Protein AF-A0A6P1VYM3-F1 (afdb_monomer)

Mean predicted aligned error: 7.42 Å

Radius of gyration: 13.67 Å; Cα contacts (8 Å, |Δi|>4): 130; chains: 1; bounding box: 41×23×31 Å

pLDDT: mean 82.64, std 16.97, range [38.91, 96.44]

Structure (mmCIF, N/CA/C/O backbone):
data_AF-A0A6P1VYM3-F1
#
_entry.id   AF-A0A6P1VYM3-F1
#
loop_
_atom_site.group_PDB
_atom_site.id
_atom_site.type_symbol
_atom_site.label_atom_id
_atom_site.label_alt_id
_atom_site.label_comp_id
_atom_site.label_asym_id
_atom_site.label_entity_id
_atom_site.label_seq_id
_atom_site.pdbx_PDB_ins_code
_atom_site.Cartn_x
_atom_site.Cartn_y
_atom_site.Cartn_z
_atom_site.occupancy
_atom_site.B_iso_or_equiv
_atom_site.auth_seq_id
_atom_site.auth_comp_id
_atom_site.auth_asym_id
_atom_site.auth_atom_id
_atom_site.pdbx_PDB_model_num
ATOM 1 N N . MET A 1 1 ? 28.984 10.455 -0.525 1.00 38.91 1 MET A N 1
ATOM 2 C CA . MET A 1 1 ? 27.774 9.958 0.158 1.00 38.91 1 MET A CA 1
ATOM 3 C C . MET A 1 1 ? 26.605 10.587 -0.563 1.00 38.91 1 MET A C 1
ATOM 5 O O . MET A 1 1 ? 26.478 11.803 -0.516 1.00 38.91 1 MET A O 1
ATOM 9 N N . GLU A 1 2 ? 25.871 9.809 -1.355 1.00 41.56 2 GLU A N 1
ATOM 10 C CA . GLU A 1 2 ? 24.656 10.299 -2.009 1.00 41.56 2 GLU A CA 1
ATOM 11 C C . GLU A 1 2 ? 23.648 10.665 -0.919 1.00 41.56 2 GLU A C 1
ATOM 13 O O . GLU A 1 2 ? 23.324 9.836 -0.068 1.00 41.56 2 GLU A O 1
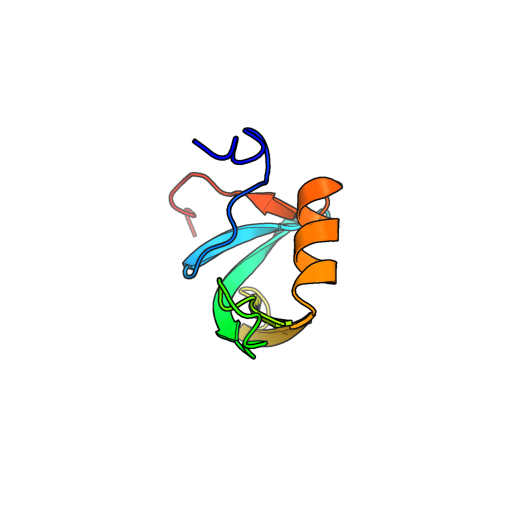ATOM 18 N N . ASN A 1 3 ? 23.202 11.921 -0.915 1.00 41.97 3 ASN A N 1
ATOM 19 C CA . ASN A 1 3 ? 22.055 12.339 -0.125 1.00 41.97 3 ASN A CA 1
ATOM 20 C C . ASN A 1 3 ? 20.851 11.544 -0.640 1.00 41.97 3 ASN A C 1
ATOM 22 O O . ASN A 1 3 ? 20.296 11.881 -1.685 1.00 41.97 3 ASN A O 1
ATOM 26 N N . GLN A 1 4 ? 20.451 10.485 0.068 1.00 49.22 4 GLN A N 1
ATOM 27 C CA . GLN A 1 4 ? 19.063 10.040 -0.014 1.00 49.22 4 GLN A CA 1
ATOM 28 C C . GLN A 1 4 ? 18.203 11.275 0.295 1.00 49.22 4 GLN A C 1
ATOM 30 O O . GLN A 1 4 ? 18.471 11.929 1.308 1.00 49.22 4 GLN A O 1
ATOM 35 N N . PRO A 1 5 ? 17.244 11.669 -0.563 1.00 51.19 5 PRO A N 1
ATOM 36 C CA . PRO A 1 5 ? 16.353 12.766 -0.222 1.00 51.19 5 PRO A CA 1
ATOM 37 C C . PRO A 1 5 ? 15.637 12.375 1.071 1.00 51.19 5 PRO A C 1
ATOM 39 O O . PRO A 1 5 ? 14.938 11.366 1.113 1.00 51.19 5 PRO A O 1
ATOM 42 N N . ALA A 1 6 ? 15.880 13.143 2.132 1.00 53.47 6 ALA A N 1
ATOM 43 C CA . ALA A 1 6 ? 15.575 12.788 3.517 1.00 53.47 6 ALA A CA 1
ATOM 44 C C . ALA A 1 6 ? 14.074 12.623 3.838 1.00 53.47 6 ALA A C 1
ATOM 46 O O . ALA A 1 6 ? 13.743 12.320 4.976 1.00 53.47 6 ALA A O 1
ATOM 47 N N . ASP A 1 7 ? 13.181 12.758 2.855 1.00 63.03 7 ASP A N 1
ATOM 48 C CA . ASP A 1 7 ? 11.732 12.824 3.060 1.00 63.03 7 ASP A CA 1
ATOM 49 C C . ASP A 1 7 ? 10.918 11.938 2.102 1.00 63.03 7 ASP A C 1
ATOM 51 O O . ASP A 1 7 ? 9.700 12.096 2.009 1.00 63.03 7 ASP A O 1
ATOM 55 N N . GLU A 1 8 ? 11.532 11.010 1.353 1.00 64.00 8 GLU A N 1
ATOM 56 C CA . GLU A 1 8 ? 10.715 10.109 0.530 1.00 64.00 8 GLU A CA 1
ATOM 57 C C . GLU A 1 8 ? 9.996 9.077 1.425 1.00 64.00 8 GLU A C 1
ATOM 59 O O . GLU A 1 8 ? 10.656 8.318 2.142 1.00 64.00 8 GLU A O 1
ATOM 64 N N . PRO A 1 9 ? 8.648 9.027 1.421 1.00 72.00 9 PRO A N 1
ATOM 65 C CA . PRO A 1 9 ? 7.919 8.102 2.274 1.00 72.00 9 PRO A CA 1
ATOM 66 C C . PRO A 1 9 ? 8.272 6.654 1.921 1.00 72.00 9 PRO A C 1
ATOM 68 O O . PRO A 1 9 ? 8.206 6.241 0.766 1.00 72.00 9 PRO A O 1
ATOM 71 N N . LEU A 1 10 ? 8.646 5.866 2.929 1.00 81.62 10 LEU A N 1
ATOM 72 C CA . LEU A 1 10 ? 9.038 4.473 2.729 1.00 81.62 10 LEU A CA 1
ATOM 73 C C . LEU A 1 10 ? 7.802 3.580 2.572 1.00 81.62 10 LEU A C 1
ATOM 75 O O . LEU A 1 10 ? 7.036 3.398 3.523 1.00 81.62 10 LEU A O 1
ATOM 79 N N . LEU A 1 11 ? 7.655 2.980 1.389 1.00 88.75 11 LEU A N 1
ATOM 80 C CA . LEU A 1 11 ? 6.692 1.918 1.109 1.00 88.75 11 LEU A CA 1
ATOM 81 C C . LEU A 1 11 ? 7.375 0.552 1.245 1.00 88.75 11 LEU A C 1
ATOM 83 O O . LEU A 1 11 ? 8.367 0.274 0.576 1.00 88.75 11 LEU A O 1
ATOM 87 N N . TYR A 1 12 ? 6.846 -0.314 2.105 1.00 89.25 12 TYR A N 1
ATOM 88 C CA . TYR A 1 12 ? 7.401 -1.648 2.343 1.00 89.25 12 TYR A CA 1
ATOM 89 C C . TYR A 1 12 ? 6.293 -2.672 2.586 1.00 89.25 12 TYR A C 1
ATOM 91 O O . TYR A 1 12 ? 5.157 -2.332 2.924 1.00 89.25 12 TYR A O 1
ATOM 99 N N . ARG A 1 13 ? 6.626 -3.949 2.403 1.00 91.88 13 ARG A N 1
ATOM 100 C CA . ARG A 1 13 ? 5.693 -5.058 2.602 1.00 91.88 13 ARG A CA 1
ATOM 101 C C . ARG A 1 13 ? 5.149 -5.066 4.033 1.00 91.88 13 ARG A C 1
ATOM 103 O O . ARG A 1 13 ? 5.900 -4.856 4.979 1.00 91.88 13 ARG A O 1
ATOM 110 N N . TRP A 1 14 ? 3.856 -5.326 4.173 1.00 91.50 14 TRP A N 1
ATOM 111 C CA . TRP A 1 14 ? 3.087 -5.308 5.420 1.00 91.50 14 TRP A CA 1
ATOM 112 C C . TRP A 1 14 ? 2.930 -3.928 6.067 1.00 91.50 14 TRP A C 1
ATOM 114 O O . TRP A 1 14 ? 2.416 -3.823 7.182 1.00 91.50 14 TRP A O 1
ATOM 124 N N . SER A 1 15 ? 3.318 -2.856 5.369 1.00 93.44 15 SER A N 1
ATOM 125 C CA . SER A 1 15 ? 2.879 -1.515 5.748 1.00 93.44 15 SER A CA 1
ATOM 126 C C . SER A 1 15 ? 1.373 -1.365 5.517 1.00 93.44 15 SER A C 1
ATOM 128 O O . SER A 1 15 ? 0.802 -1.941 4.587 1.00 93.44 15 SER A O 1
ATOM 130 N N . LYS A 1 16 ? 0.739 -0.605 6.410 1.00 94.62 16 LYS A N 1
ATOM 131 C CA . LYS A 1 16 ? -0.707 -0.396 6.470 1.00 94.62 16 LYS A CA 1
ATOM 132 C C . LYS A 1 16 ? -1.026 1.050 6.150 1.00 94.62 16 LYS A C 1
ATOM 134 O O . LYS A 1 16 ? -0.362 1.952 6.671 1.00 94.62 16 LYS A O 1
ATOM 139 N N . TRP A 1 17 ? -2.059 1.253 5.352 1.00 95.62 17 TRP A N 1
ATOM 140 C CA . TRP A 1 17 ? -2.443 2.558 4.846 1.00 95.62 17 TRP A CA 1
ATOM 141 C C . TRP A 1 17 ? -3.955 2.716 4.907 1.00 95.62 17 TRP A C 1
ATOM 143 O O . TRP A 1 17 ? -4.685 1.806 4.538 1.00 95.62 17 TRP A O 1
ATOM 153 N N . MET A 1 18 ? -4.412 3.866 5.384 1.00 95.81 18 MET A N 1
ATOM 154 C CA . MET A 1 18 ? -5.821 4.238 5.396 1.00 95.81 18 MET A CA 1
ATOM 155 C C . MET A 1 18 ? -6.069 5.252 4.285 1.00 95.81 18 MET A C 1
ATOM 157 O O . MET A 1 18 ? -5.310 6.224 4.183 1.00 95.81 18 MET A O 1
ATOM 161 N N . ASP A 1 19 ? -7.100 5.042 3.472 1.00 95.56 19 ASP A N 1
ATOM 162 C CA . ASP A 1 19 ? -7.511 6.034 2.480 1.00 95.56 19 ASP A CA 1
ATOM 163 C C . ASP A 1 19 ? -8.493 7.081 3.040 1.00 95.56 19 ASP A C 1
ATOM 165 O O . ASP A 1 19 ? -8.900 7.041 4.205 1.00 95.56 19 ASP A O 1
ATOM 169 N N . GLY A 1 20 ? -8.868 8.057 2.208 1.00 92.81 20 GLY A N 1
ATOM 170 C CA . GLY A 1 20 ? -9.798 9.127 2.585 1.00 92.81 20 GLY A CA 1
ATOM 171 C C . GLY A 1 20 ? -11.225 8.666 2.913 1.00 92.81 20 GLY A C 1
ATOM 172 O O . GLY A 1 20 ? -11.966 9.432 3.524 1.00 92.81 20 GLY A O 1
ATOM 173 N N . ASN A 1 21 ? -11.601 7.439 2.54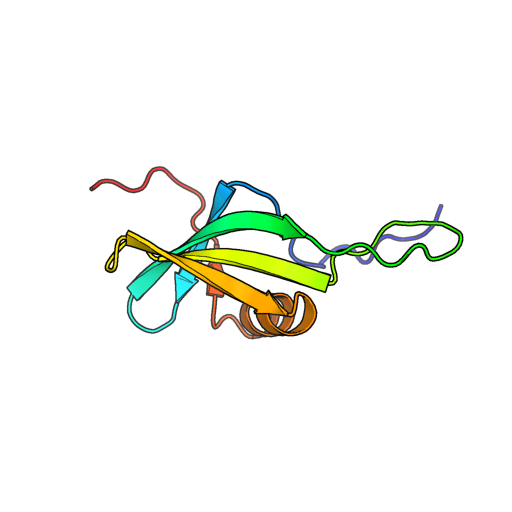7 1.00 93.50 21 ASN A N 1
ATOM 174 C CA . ASN A 1 21 ? -12.907 6.848 2.840 1.00 93.50 21 ASN A CA 1
ATOM 175 C C . ASN A 1 21 ? -12.883 5.972 4.104 1.00 93.50 21 ASN A C 1
ATOM 177 O O . ASN A 1 21 ? -13.910 5.401 4.462 1.00 93.50 21 ASN A O 1
ATOM 181 N N . GLY A 1 22 ? -11.738 5.867 4.786 1.00 91.75 22 GLY A N 1
ATOM 182 C CA . GLY A 1 22 ? -11.583 5.008 5.960 1.00 91.75 22 GLY A CA 1
ATOM 183 C C . GLY A 1 22 ? -11.359 3.536 5.617 1.00 91.75 22 GLY A C 1
ATOM 184 O O . GLY A 1 22 ? -11.491 2.689 6.498 1.00 91.75 22 GLY A O 1
ATOM 185 N N . LYS A 1 23 ? -11.005 3.231 4.366 1.00 93.50 23 LYS A N 1
ATOM 186 C CA . LYS A 1 23 ? -10.683 1.874 3.938 1.00 93.50 23 LYS A CA 1
ATOM 187 C C . LYS A 1 23 ? -9.220 1.550 4.209 1.00 93.50 23 LYS A C 1
ATOM 189 O O . LYS A 1 23 ? -8.318 2.346 3.921 1.00 93.50 23 LYS A O 1
ATOM 194 N N . LEU A 1 24 ? -8.998 0.351 4.742 1.00 94.88 24 LEU A N 1
ATOM 195 C CA . LEU A 1 24 ? -7.679 -0.153 5.091 1.00 94.88 24 LEU A CA 1
ATOM 196 C C . LEU A 1 24 ? -7.058 -0.950 3.939 1.00 94.88 24 LEU A C 1
ATOM 198 O O . LEU A 1 24 ? -7.602 -1.952 3.477 1.00 94.88 24 LEU A O 1
ATOM 202 N N . TRP A 1 25 ? -5.844 -0.549 3.582 1.00 96.31 25 TRP A N 1
ATOM 203 C CA . TRP A 1 25 ? -4.992 -1.196 2.599 1.00 96.31 25 TRP A CA 1
ATOM 204 C C . TRP A 1 25 ? -3.727 -1.752 3.254 1.00 96.31 25 TRP A C 1
ATOM 206 O O . TRP A 1 25 ? -3.070 -1.075 4.053 1.00 96.31 25 TRP A O 1
ATOM 216 N N . VAL A 1 26 ? -3.342 -2.974 2.887 1.00 95.69 26 VAL A N 1
ATOM 217 C CA . VAL A 1 26 ? -2.100 -3.612 3.349 1.00 95.69 26 VAL A CA 1
ATOM 218 C C . VAL A 1 26 ? -1.227 -3.962 2.157 1.00 95.69 26 VAL A C 1
ATOM 220 O O . VAL A 1 26 ? -1.663 -4.663 1.254 1.00 95.69 26 VAL A O 1
ATOM 223 N N . VAL A 1 27 ? 0.030 -3.525 2.161 1.00 95.44 27 VAL A N 1
ATOM 224 C CA . VAL A 1 27 ? 0.974 -3.893 1.097 1.00 95.44 27 VAL A CA 1
ATOM 225 C C . VAL A 1 27 ? 1.345 -5.369 1.223 1.00 95.44 27 VAL A C 1
ATOM 227 O O . VAL A 1 27 ? 2.040 -5.743 2.168 1.00 95.44 27 VAL A O 1
ATOM 230 N N . THR A 1 28 ? 0.949 -6.220 0.280 1.00 94.25 28 THR A N 1
ATOM 231 C CA . THR A 1 28 ? 1.262 -7.661 0.320 1.00 94.25 28 THR A CA 1
ATOM 232 C C . THR A 1 28 ? 2.512 -8.022 -0.465 1.00 94.25 28 THR A C 1
A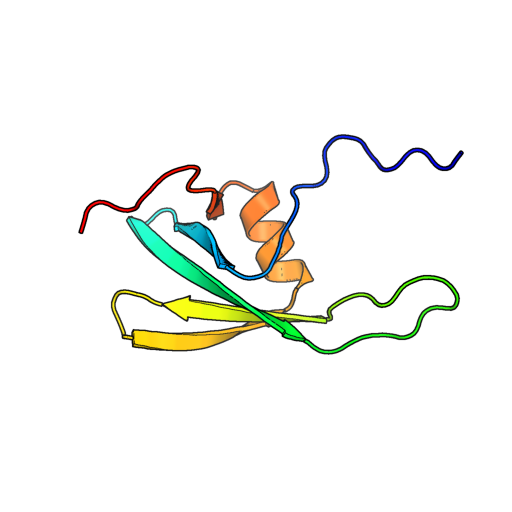TOM 234 O O . THR A 1 28 ? 3.214 -8.956 -0.065 1.00 94.25 28 THR A O 1
ATOM 237 N N . ALA A 1 29 ? 2.857 -7.256 -1.502 1.00 91.12 29 ALA A N 1
ATOM 238 C CA . ALA A 1 29 ? 4.087 -7.423 -2.268 1.00 91.12 29 ALA A CA 1
ATOM 239 C C . ALA A 1 29 ? 4.532 -6.128 -2.967 1.00 91.12 29 ALA A C 1
ATOM 241 O O . ALA A 1 29 ? 3.749 -5.210 -3.204 1.00 91.12 29 ALA A O 1
ATOM 242 N N . LEU A 1 30 ? 5.821 -6.083 -3.311 1.00 87.50 30 LEU A N 1
ATOM 243 C CA . LEU A 1 30 ? 6.426 -5.084 -4.192 1.00 87.50 30 LEU A CA 1
ATOM 244 C C . LEU A 1 30 ? 7.036 -5.848 -5.370 1.00 87.50 30 LEU A C 1
ATOM 246 O O . LEU A 1 30 ? 8.047 -6.531 -5.199 1.00 87.50 30 LEU A O 1
ATOM 250 N N . GLY A 1 31 ? 6.379 -5.793 -6.526 1.00 81.25 31 GLY A N 1
ATOM 251 C CA . GLY A 1 31 ? 6.638 -6.648 -7.684 1.00 81.25 31 GLY A CA 1
ATOM 252 C C . GLY A 1 31 ? 7.077 -5.879 -8.931 1.00 81.25 31 GLY A C 1
ATOM 253 O O . GLY A 1 31 ? 6.975 -4.655 -9.000 1.00 81.25 31 GLY A O 1
ATOM 254 N N . GLY A 1 32 ? 7.571 -6.629 -9.924 1.00 67.75 32 GLY A N 1
ATOM 255 C CA . GLY A 1 32 ? 8.067 -6.120 -11.206 1.00 67.75 32 GLY A CA 1
ATOM 256 C C . GLY A 1 32 ? 9.300 -5.232 -11.037 1.00 67.75 32 GLY A C 1
ATOM 257 O O . GLY A 1 32 ? 9.205 -4.092 -10.616 1.00 67.75 32 GLY A O 1
ATOM 258 N N . TYR A 1 33 ? 10.493 -5.743 -11.329 1.00 68.75 33 TYR A N 1
ATOM 259 C CA . TYR A 1 33 ? 11.721 -4.962 -11.164 1.00 68.75 33 TYR A CA 1
ATOM 260 C C . TYR A 1 33 ? 12.263 -4.521 -12.519 1.00 68.75 33 TYR A C 1
ATOM 262 O O . TYR A 1 33 ? 12.567 -5.365 -13.363 1.00 68.75 33 TYR A O 1
ATOM 270 N N . PHE A 1 34 ? 12.496 -3.221 -12.707 1.00 57.62 34 PHE A N 1
ATOM 271 C CA . PHE A 1 34 ? 13.438 -2.781 -13.738 1.00 57.62 34 PHE A CA 1
ATOM 272 C C . PHE A 1 34 ? 14.865 -2.936 -13.202 1.00 57.62 34 PHE A C 1
ATOM 274 O O . PHE A 1 34 ? 15.212 -2.361 -12.168 1.00 57.62 34 PHE A O 1
ATOM 281 N N . LYS A 1 35 ? 15.716 -3.684 -13.917 1.00 50.69 35 LYS A N 1
ATOM 282 C CA . LYS A 1 35 ? 17.169 -3.640 -13.709 1.00 50.69 35 LYS A CA 1
ATOM 283 C C . LYS A 1 35 ? 17.708 -2.354 -14.335 1.00 50.69 35 LYS A C 1
ATOM 285 O O . LYS A 1 35 ? 18.066 -2.342 -15.507 1.00 50.69 35 LYS A O 1
ATOM 290 N N . MET A 1 36 ? 17.759 -1.270 -13.565 1.00 52.78 36 MET A N 1
ATOM 291 C CA . MET A 1 36 ? 18.713 -0.199 -13.863 1.00 52.78 36 MET A CA 1
ATOM 292 C C . MET A 1 36 ? 20.100 -0.598 -13.332 1.00 52.78 36 MET A C 1
ATOM 294 O O . MET A 1 36 ? 20.166 -1.434 -12.427 1.00 52.78 36 MET A O 1
ATOM 298 N N . PRO A 1 37 ? 21.202 -0.024 -13.851 1.00 56.03 37 PRO A N 1
ATOM 299 C CA . PRO A 1 37 ? 22.567 -0.438 -13.514 1.00 56.03 37 PRO A CA 1
ATOM 300 C C . PRO A 1 37 ? 22.939 -0.438 -12.019 1.00 56.03 37 PRO A C 1
ATOM 302 O O . PRO A 1 37 ? 23.975 -0.998 -11.677 1.00 56.03 37 PRO A O 1
ATOM 305 N N . SER A 1 38 ? 22.135 0.150 -11.124 1.00 57.44 38 SER A N 1
ATOM 306 C CA . SER A 1 38 ? 22.479 0.266 -9.699 1.00 57.44 38 SER A CA 1
ATOM 307 C C . SER A 1 38 ? 21.365 -0.027 -8.686 1.00 57.44 38 SER A C 1
ATOM 309 O O . SER A 1 38 ? 21.678 -0.148 -7.503 1.00 57.44 38 SER A O 1
ATOM 311 N N . THR A 1 39 ? 20.083 -0.175 -9.056 1.00 56.47 39 THR A N 1
ATOM 312 C CA . THR A 1 39 ? 19.036 -0.529 -8.067 1.00 56.47 39 THR A CA 1
ATOM 313 C C . THR A 1 39 ? 17.784 -1.119 -8.727 1.00 56.47 39 THR A C 1
ATOM 315 O O . THR A 1 39 ? 17.257 -0.509 -9.661 1.00 56.47 39 THR A O 1
ATOM 318 N N . PRO A 1 40 ? 17.263 -2.268 -8.254 1.00 62.00 40 P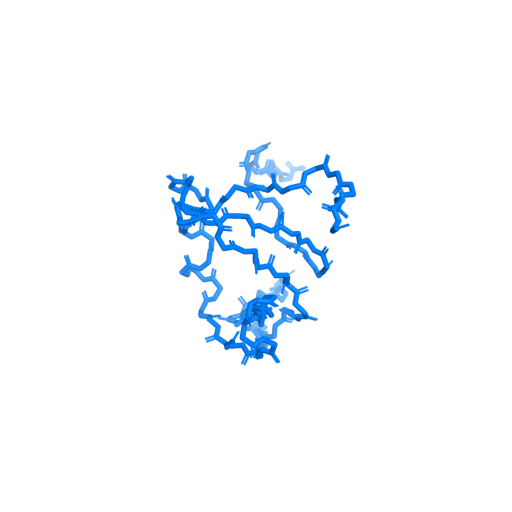RO A N 1
ATOM 319 C CA . PRO A 1 40 ? 15.948 -2.742 -8.666 1.00 62.00 40 PRO A CA 1
ATOM 320 C C . PRO A 1 40 ? 14.868 -1.765 -8.180 1.00 62.00 40 PRO A C 1
ATOM 322 O O . PRO A 1 40 ? 14.765 -1.495 -6.985 1.00 62.00 40 PRO A O 1
ATOM 325 N N . LYS A 1 41 ? 14.055 -1.237 -9.102 1.00 71.06 41 LYS A N 1
ATOM 326 C CA . LYS A 1 41 ? 12.866 -0.432 -8.771 1.00 71.06 41 LYS A CA 1
ATOM 327 C C . LYS A 1 41 ? 11.607 -1.248 -9.027 1.00 71.06 41 LYS A C 1
ATOM 329 O O . LYS A 1 41 ? 11.451 -1.751 -10.139 1.00 71.06 41 LYS A O 1
ATOM 334 N N . ALA A 1 42 ? 10.753 -1.369 -8.009 1.00 78.12 42 ALA A N 1
ATOM 335 C CA . ALA A 1 42 ? 9.441 -1.995 -8.137 1.00 78.12 42 ALA A CA 1
ATOM 336 C C . ALA A 1 42 ? 8.557 -1.186 -9.100 1.00 78.12 42 ALA A C 1
ATOM 338 O O . ALA A 1 42 ? 8.580 0.046 -9.090 1.00 78.12 42 ALA A O 1
ATOM 339 N N . THR A 1 43 ? 7.784 -1.875 -9.930 1.00 87.19 43 THR A N 1
ATOM 340 C CA . THR A 1 43 ? 6.849 -1.287 -10.895 1.00 87.19 43 THR A CA 1
ATOM 341 C C . T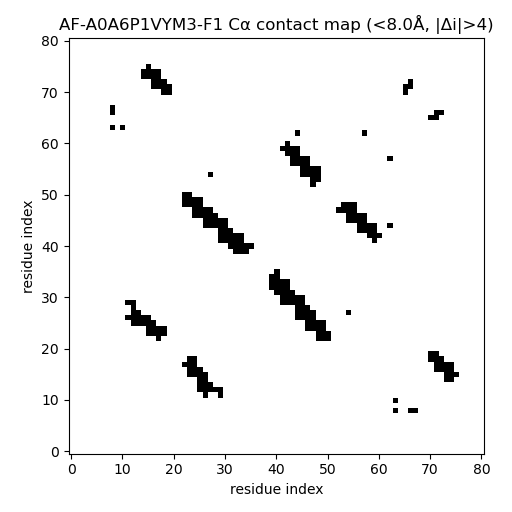HR A 1 43 ? 5.409 -1.481 -10.467 1.00 87.19 43 THR A C 1
ATOM 343 O O . THR A 1 43 ? 4.551 -0.709 -10.886 1.00 87.19 43 THR A O 1
ATOM 346 N N . VAL A 1 44 ? 5.157 -2.490 -9.634 1.00 92.19 44 VAL A N 1
ATOM 347 C CA . VAL A 1 44 ? 3.839 -2.881 -9.139 1.00 92.19 44 VAL A CA 1
ATOM 348 C C . VAL A 1 44 ? 3.877 -3.006 -7.616 1.00 92.19 44 VAL A C 1
ATOM 350 O O . VAL A 1 44 ? 4.881 -3.411 -7.025 1.00 92.19 44 VAL A O 1
ATOM 353 N N . VAL A 1 45 ? 2.768 -2.652 -6.983 1.00 95.00 45 VAL 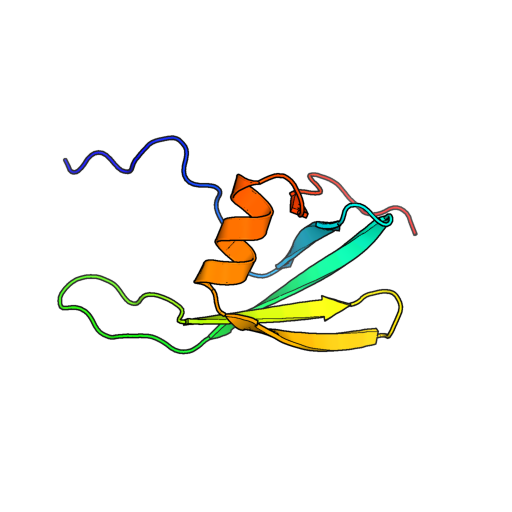A N 1
ATOM 354 C CA . VAL A 1 45 ? 2.486 -2.824 -5.561 1.00 95.00 45 VAL A CA 1
ATOM 355 C C . VAL A 1 45 ? 1.197 -3.621 -5.461 1.00 95.00 45 VAL A C 1
ATOM 357 O O . VAL A 1 45 ? 0.185 -3.209 -6.021 1.00 95.00 45 VAL A O 1
ATOM 360 N N . GLU A 1 46 ? 1.226 -4.730 -4.737 1.00 96.25 46 GLU A N 1
ATOM 361 C CA . GLU A 1 46 ? 0.005 -5.455 -4.394 1.00 96.25 46 GLU A CA 1
ATOM 362 C C . GLU A 1 46 ? -0.565 -4.869 -3.099 1.00 96.25 46 GLU A C 1
ATOM 364 O O . GLU A 1 46 ? 0.135 -4.811 -2.078 1.00 96.25 46 GLU A O 1
ATOM 369 N N . LEU A 1 47 ? -1.819 -4.426 -3.136 1.00 96.38 47 LEU A N 1
ATOM 370 C CA . LEU A 1 47 ? -2.555 -3.939 -1.977 1.00 96.38 47 LEU A CA 1
ATOM 371 C C . LEU A 1 47 ? -3.720 -4.883 -1.678 1.00 96.38 47 LEU A C 1
ATOM 373 O O . LEU A 1 47 ? -4.600 -5.092 -2.511 1.00 96.38 47 LEU A O 1
ATOM 377 N N . TYR A 1 48 ? -3.732 -5.424 -0.466 1.00 96.44 48 TYR A N 1
ATOM 378 C CA . TYR A 1 48 ? -4.868 -6.139 0.093 1.00 96.44 48 TYR A CA 1
ATOM 379 C C . TYR A 1 48 ? -5.879 -5.151 0.665 1.00 96.44 48 TYR A C 1
ATOM 381 O O . TYR A 1 48 ? -5.535 -4.308 1.496 1.00 96.44 48 TYR A O 1
ATOM 389 N N . ASP A 1 49 ? -7.113 -5.291 0.211 1.00 95.19 49 ASP A N 1
ATOM 390 C CA . ASP A 1 49 ? -8.302 -4.629 0.716 1.00 95.19 49 ASP A CA 1
ATOM 391 C C . ASP A 1 49 ? -8.895 -5.451 1.864 1.00 95.19 49 ASP A C 1
ATOM 393 O O . ASP A 1 49 ? -9.340 -6.580 1.655 1.00 95.19 49 ASP A O 1
ATOM 397 N N . ALA A 1 50 ? -8.913 -4.882 3.070 1.00 88.44 50 ALA A N 1
ATOM 398 C CA . ALA A 1 50 ? -9.443 -5.570 4.242 1.00 88.44 50 ALA A CA 1
ATOM 399 C C . ALA A 1 50 ? -10.969 -5.748 4.224 1.00 88.44 50 ALA A C 1
ATOM 401 O O . ALA A 1 50 ? -11.454 -6.702 4.822 1.00 88.44 50 ALA A O 1
ATOM 402 N N . ASP A 1 51 ? -11.707 -4.871 3.539 1.00 90.06 51 ASP A N 1
ATOM 403 C CA . ASP A 1 51 ? -13.172 -4.903 3.530 1.00 90.06 51 ASP A CA 1
ATOM 404 C C . ASP A 1 51 ? -13.700 -5.950 2.545 1.00 90.06 51 ASP A C 1
ATOM 406 O O . ASP A 1 51 ? -14.655 -6.666 2.839 1.00 90.06 51 ASP A O 1
ATOM 410 N N . SER A 1 52 ? -13.088 -6.038 1.359 1.00 94.31 52 SER A N 1
ATOM 411 C CA . SER A 1 52 ? -13.480 -7.010 0.324 1.00 94.31 52 SER A CA 1
ATOM 412 C C . SER A 1 52 ? -12.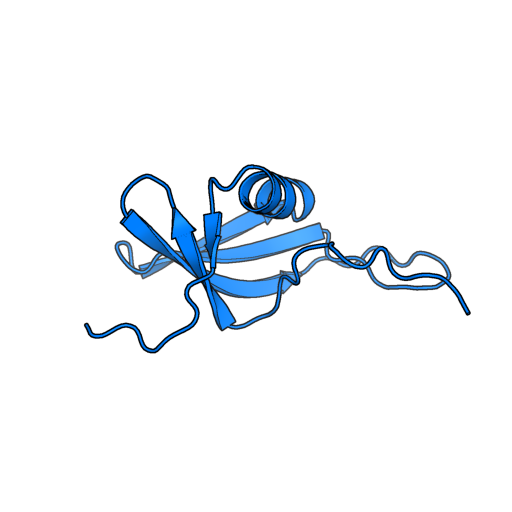668 -8.306 0.339 1.00 94.31 52 SER A C 1
ATOM 414 O O . SER A 1 52 ? -12.931 -9.197 -0.468 1.00 94.31 52 SER A O 1
ATOM 416 N N . GLU A 1 53 ? -11.675 -8.405 1.223 1.00 94.25 53 GLU A N 1
ATOM 417 C CA . GLU A 1 53 ? -10.738 -9.529 1.332 1.00 94.25 53 GLU A CA 1
ATOM 418 C C . GLU A 1 53 ? -10.033 -9.886 0.007 1.00 94.25 53 GLU A C 1
ATOM 420 O O . GLU A 1 53 ? -9.723 -11.045 -0.275 1.00 94.25 53 GLU A O 1
ATOM 425 N N . CYS A 1 54 ? -9.759 -8.880 -0.829 1.00 96.31 54 CYS A N 1
ATOM 426 C CA . CYS A 1 54 ? -9.175 -9.058 -2.159 1.00 96.31 54 CYS A CA 1
ATOM 427 C C . CYS A 1 54 ? -7.816 -8.363 -2.297 1.00 96.31 54 CYS A C 1
ATOM 429 O O . CYS A 1 54 ? -7.589 -7.285 -1.751 1.00 96.31 54 CYS A O 1
ATOM 431 N N . VAL A 1 55 ? -6.919 -8.953 -3.092 1.00 96.00 55 VAL A N 1
ATOM 432 C CA . VAL A 1 55 ? -5.644 -8.334 -3.491 1.00 96.00 55 VAL A CA 1
ATOM 433 C C . VAL A 1 55 ? -5.807 -7.655 -4.847 1.00 96.00 55 VAL A C 1
ATOM 435 O O . VAL A 1 55 ? -6.419 -8.216 -5.756 1.00 96.00 55 VAL A O 1
ATOM 438 N N . GLN A 1 56 ? -5.263 -6.448 -4.973 1.00 95.69 56 GLN A N 1
ATOM 439 C CA . GLN A 1 56 ? -5.271 -5.659 -6.200 1.00 95.69 56 GLN A CA 1
ATOM 440 C C . GLN A 1 56 ? -3.867 -5.146 -6.522 1.00 95.69 56 GLN A C 1
ATOM 442 O O . GLN A 1 56 ? -3.132 -4.717 -5.630 1.00 95.69 56 GLN A O 1
ATOM 447 N N . ASP A 1 57 ? -3.528 -5.146 -7.807 1.00 95.06 57 ASP A N 1
ATOM 448 C CA . ASP A 1 57 ? -2.241 -4.673 -8.307 1.00 95.06 57 ASP A CA 1
ATOM 449 C C . ASP A 1 57 ? -2.340 -3.210 -8.728 1.00 95.06 57 ASP A C 1
ATOM 451 O O . ASP A 1 57 ? -3.186 -2.841 -9.544 1.00 95.06 57 ASP A O 1
ATOM 455 N N . PHE A 1 58 ? -1.423 -2.385 -8.229 1.00 94.88 58 PHE A N 1
ATOM 456 C CA . PHE A 1 58 ? -1.329 -0.973 -8.580 1.00 94.88 58 PHE A CA 1
ATOM 457 C C . PHE A 1 58 ? 0.066 -0.618 -9.097 1.00 94.88 58 PHE A C 1
ATOM 459 O O . PHE A 1 58 ? 1.068 -1.126 -8.586 1.00 94.88 58 PHE A O 1
ATOM 466 N N . PRO A 1 59 ? 0.187 0.297 -10.073 1.00 94.00 59 PRO A N 1
ATOM 467 C CA . PRO A 1 59 ? 1.469 0.871 -10.449 1.00 94.00 59 PRO A CA 1
ATOM 468 C C . PRO A 1 59 ? 2.166 1.517 -9.245 1.00 94.00 59 PRO A C 1
ATOM 470 O O . PRO A 1 59 ? 1.591 2.346 -8.542 1.00 94.00 59 PRO A O 1
ATOM 473 N N . TYR A 1 60 ? 3.450 1.216 -9.048 1.00 91.44 60 TYR A N 1
ATOM 474 C CA . TYR A 1 60 ? 4.230 1.765 -7.932 1.00 91.44 60 TYR A CA 1
ATOM 475 C C . TYR A 1 60 ? 4.186 3.298 -7.882 1.00 91.44 60 TYR A C 1
ATOM 477 O O . TYR A 1 60 ? 3.978 3.891 -6.826 1.00 91.44 60 TYR A O 1
ATOM 485 N N . ASN A 1 61 ? 4.327 3.952 -9.038 1.00 90.94 61 ASN A N 1
ATOM 486 C CA . ASN A 1 61 ? 4.303 5.413 -9.122 1.00 90.94 61 ASN A CA 1
ATOM 487 C C . ASN A 1 61 ? 2.953 6.011 -8.705 1.00 90.94 61 ASN A C 1
ATOM 489 O O . ASN A 1 61 ? 2.929 7.115 -8.164 1.00 90.94 61 ASN A O 1
ATOM 493 N N . GLU A 1 62 ? 1.855 5.294 -8.942 1.00 94.44 62 GLU A N 1
ATOM 494 C CA . GLU A 1 62 ? 0.513 5.720 -8.553 1.00 94.44 62 GLU A CA 1
ATOM 495 C C . GLU A 1 62 ? 0.340 5.636 -7.035 1.00 94.44 62 GLU A C 1
ATOM 497 O O . GLU A 1 62 ? 0.011 6.641 -6.405 1.00 94.44 62 GLU A O 1
ATOM 502 N N . VAL A 1 63 ? 0.704 4.502 -6.426 1.00 94.75 63 VAL A N 1
ATOM 503 C CA . VAL A 1 63 ? 0.668 4.337 -4.962 1.00 94.75 63 VAL A CA 1
ATOM 504 C C . VAL A 1 63 ? 1.543 5.381 -4.268 1.00 94.75 63 VAL A C 1
ATOM 506 O O . VAL A 1 63 ? 1.112 6.038 -3.321 1.00 94.75 63 VAL A O 1
ATOM 509 N N . MET A 1 64 ? 2.756 5.609 -4.774 1.00 93.75 64 MET A N 1
ATOM 510 C CA . MET A 1 64 ? 3.632 6.655 -4.246 1.00 93.75 64 MET A CA 1
ATOM 511 C C . MET A 1 64 ? 3.041 8.059 -4.414 1.00 93.75 64 MET A C 1
ATOM 513 O O . MET A 1 64 ? 3.245 8.912 -3.551 1.00 93.75 64 MET A O 1
ATOM 517 N N . SER A 1 65 ? 2.305 8.320 -5.498 1.00 94.31 65 SER A N 1
ATOM 518 C CA . SER A 1 65 ? 1.586 9.584 -5.675 1.00 94.31 65 SER A CA 1
ATOM 519 C C . SER A 1 65 ? 0.501 9.757 -4.614 1.00 94.31 65 SER A C 1
ATOM 521 O O . SER A 1 65 ? 0.440 10.816 -3.992 1.00 94.31 65 SER A O 1
ATOM 523 N N . TRP A 1 66 ? -0.300 8.723 -4.344 1.00 95.50 66 TRP A N 1
ATOM 524 C CA . TRP A 1 66 ? -1.331 8.758 -3.301 1.00 95.50 66 TRP A CA 1
ATOM 525 C C . TRP A 1 66 ? -0.750 9.022 -1.914 1.00 95.50 66 TRP A C 1
ATOM 527 O O . TRP A 1 66 ? -1.322 9.789 -1.141 1.00 95.50 66 TRP A O 1
ATOM 537 N N . ILE A 1 67 ? 0.407 8.434 -1.604 1.00 94.81 67 ILE A N 1
ATOM 538 C CA . ILE A 1 67 ? 1.097 8.670 -0.333 1.00 94.81 67 ILE A CA 1
ATOM 539 C C . ILE A 1 67 ? 1.586 10.119 -0.244 1.00 94.81 67 ILE A C 1
ATOM 541 O O . ILE A 1 67 ? 1.314 10.800 0.742 1.00 94.81 67 ILE A O 1
ATOM 545 N N . ARG A 1 68 ? 2.263 10.628 -1.284 1.00 93.44 68 ARG A N 1
ATOM 546 C CA . ARG A 1 68 ? 2.768 12.015 -1.307 1.00 93.44 68 ARG A CA 1
ATOM 547 C C . ARG A 1 68 ? 1.645 13.054 -1.235 1.00 93.44 68 ARG A C 1
ATOM 549 O O . ARG A 1 68 ? 1.844 14.121 -0.667 1.00 93.44 68 ARG A O 1
ATOM 556 N N . GLN A 1 69 ? 0.477 12.746 -1.796 1.00 93.88 69 GLN A N 1
ATOM 557 C CA . GLN A 1 69 ? -0.713 13.602 -1.747 1.00 93.88 69 GLN A CA 1
ATOM 558 C C . GLN A 1 69 ? -1.492 13.481 -0.427 1.00 93.88 69 GLN A C 1
ATOM 560 O O . GLN A 1 69 ? -2.418 14.254 -0.191 1.00 93.88 69 GLN A O 1
ATOM 565 N N . GLY A 1 70 ? -1.142 12.523 0.437 1.00 93.06 70 GLY A N 1
ATOM 566 C CA . GLY A 1 70 ? -1.866 12.253 1.678 1.00 93.06 70 GLY A CA 1
ATOM 567 C C . GLY A 1 70 ? -3.215 11.552 1.481 1.00 93.06 70 GLY A C 1
ATOM 568 O O . GLY A 1 70 ? -3.980 11.459 2.443 1.00 93.06 70 GLY A O 1
ATOM 569 N N . THR A 1 71 ? -3.501 11.052 0.272 1.00 96.00 71 THR A N 1
ATOM 570 C CA . THR A 1 71 ? -4.645 10.174 -0.026 1.00 96.00 71 THR A CA 1
ATOM 571 C C . THR A 1 71 ? -4.528 8.868 0.743 1.00 96.00 71 THR A C 1
ATOM 573 O O . THR A 1 71 ? -5.525 8.392 1.269 1.00 96.00 71 THR A O 1
ATOM 576 N N . LEU A 1 72 ? -3.311 8.323 0.839 1.00 95.69 72 LEU A N 1
ATOM 577 C CA . LEU A 1 72 ? -2.982 7.205 1.715 1.00 95.69 72 LEU A CA 1
ATOM 578 C C . LEU A 1 72 ? -2.173 7.707 2.908 1.00 95.69 72 LEU A C 1
ATOM 580 O O . LEU A 1 72 ? -1.083 8.259 2.748 1.00 95.69 72 LEU A O 1
ATOM 584 N N . LYS A 1 73 ? -2.686 7.475 4.118 1.00 95.06 73 LYS A N 1
ATOM 585 C CA . LYS A 1 73 ? -2.003 7.807 5.374 1.00 95.06 73 LYS A CA 1
ATOM 586 C C . LYS A 1 73 ? -1.532 6.543 6.068 1.00 95.06 73 LYS A C 1
ATOM 588 O O . LYS A 1 73 ? -2.295 5.592 6.221 1.00 95.06 73 LYS A O 1
ATOM 593 N N . ARG A 1 74 ? -0.271 6.532 6.498 1.00 94.31 74 ARG A N 1
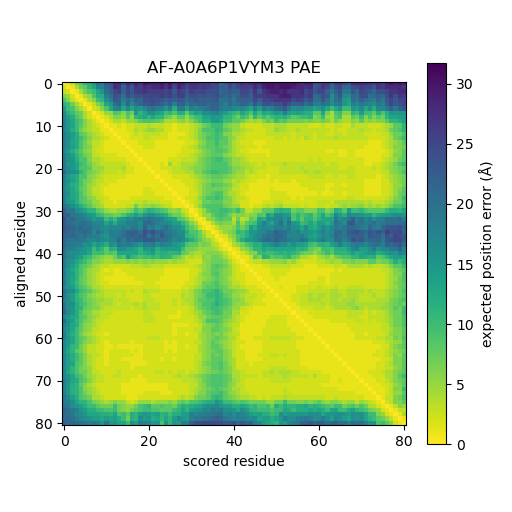ATOM 594 C CA . ARG A 1 74 ? 0.321 5.364 7.151 1.00 94.31 74 ARG A CA 1
ATOM 595 C C . ARG A 1 74 ? -0.304 5.133 8.525 1.00 94.31 74 ARG A C 1
ATOM 597 O O . ARG A 1 74 ? -0.479 6.073 9.296 1.00 94.31 74 ARG A O 1
ATOM 604 N N . VAL A 1 75 ? -0.591 3.873 8.837 1.00 93.31 75 VAL A N 1
ATOM 605 C CA . VAL A 1 75 ? -1.108 3.449 10.144 1.00 93.31 75 VAL A CA 1
ATOM 606 C C . VAL A 1 75 ? 0.044 2.909 10.999 1.00 93.31 75 VAL A C 1
ATOM 608 O O . VAL A 1 75 ? 0.460 1.755 10.870 1.00 93.31 75 VAL A O 1
ATOM 611 N N . GLU A 1 76 ? 0.560 3.764 11.882 1.00 85.69 76 GLU A N 1
ATOM 612 C CA . GLU A 1 76 ? 1.629 3.493 12.859 1.00 85.69 76 GLU A CA 1
ATOM 613 C C . GLU A 1 76 ? 1.041 2.874 14.147 1.00 85.69 76 GLU A C 1
ATOM 615 O O . GLU A 1 76 ? 1.055 3.477 15.214 1.00 85.69 76 GLU A O 1
ATOM 620 N N . GLY A 1 77 ? 0.425 1.694 14.074 1.00 79.06 77 GLY A N 1
ATOM 621 C CA . GLY A 1 77 ? -0.141 1.067 15.276 1.00 79.06 77 GLY A CA 1
ATOM 622 C C . GLY A 1 77 ? -0.909 -0.220 15.007 1.00 79.06 77 GLY A C 1
ATOM 623 O O . GLY A 1 77 ? -1.232 -0.505 13.848 1.00 79.06 77 GLY A O 1
ATOM 624 N N . PRO A 1 78 ? -1.174 -1.044 16.036 1.00 70.81 78 PRO A N 1
ATOM 625 C CA . PRO A 1 78 ? -2.089 -2.169 15.901 1.00 70.81 78 PRO A CA 1
ATOM 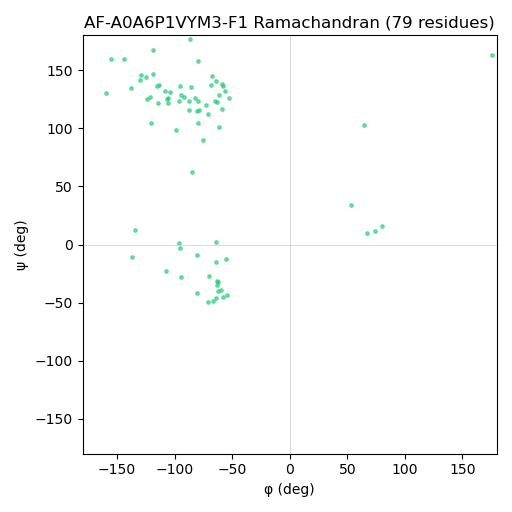626 C C . PRO A 1 78 ? -3.458 -1.650 15.454 1.00 70.81 78 PRO A C 1
ATOM 628 O O . PRO A 1 78 ? -3.937 -0.631 15.945 1.00 70.81 78 PRO A O 1
ATOM 631 N N . ILE A 1 79 ? -4.066 -2.345 14.497 1.00 62.72 79 ILE A N 1
ATOM 632 C CA . ILE A 1 79 ? -5.471 -2.114 14.181 1.00 62.72 79 ILE A CA 1
ATOM 633 C C . ILE A 1 79 ? -6.234 -2.889 15.245 1.00 62.72 79 ILE A C 1
ATOM 635 O O . ILE A 1 79 ? -6.087 -4.107 15.335 1.00 62.72 79 ILE A O 1
ATOM 639 N N . LEU A 1 80 ? -6.962 -2.174 16.095 1.00 59.16 80 LEU A N 1
ATOM 640 C CA . LEU A 1 80 ? -7.929 -2.799 16.983 1.00 59.16 80 LEU A CA 1
ATOM 641 C C . LEU A 1 80 ? -9.166 -3.068 16.123 1.00 59.16 80 LEU A C 1
ATOM 643 O O . LEU A 1 80 ? -9.833 -2.120 15.712 1.00 59.16 80 LEU A O 1
ATOM 647 N N . LEU A 1 81 ? -9.354 -4.339 15.766 1.00 53.97 81 LEU A N 1
ATOM 648 C CA . LEU A 1 81 ? -10.531 -4.856 15.068 1.00 53.97 81 LEU A CA 1
ATOM 649 C C . LEU A 1 81 ? -11.653 -5.128 16.073 1.00 53.97 81 LEU A C 1
ATOM 651 O O . LEU A 1 81 ? -11.326 -5.627 17.177 1.00 53.97 81 LEU A O 1
#

Foldseek 3Di:
DDPPPPDQDDDDAQWWWAFPVRWIKGFHDQDDFDDDPPDTDGQWTWIQTPVVRDIDIDGPVVVSVCVVVVRIDTDPDDDPD

Sequence (81 aa):
MENQPADEPLLYRWSKWMDGNGKLWVVTALGGYFKMPSTPKATVVELYDADSECVQDFPYNEVMSWIRQGTLKRVEGPILL

Secondary structure (DSSP, 8-state):
-----TT-----TT-EEE-TTS-EEEEEEEEEEEE-SS-EEEEEEEEEETTTTEEEEEEHHHHHHHHHTTSSEE--S----

Organism: NCBI:txid2666025

Nearest PDB structures (foldseek):
  4c0f-assembly1_B  TM=4.193E-01  e=2.178E+00  Homo sapiens
  4c0f-assembly2_C  TM=3.588E-01  e=1.158E+00  Homo sapiens
  8eih-assembly1_E  TM=3.898E-01  e=2.443E+00  Homo sapiens
  4c0f-assembly1_A  TM=3.650E-01  e=1.942E+00  Homo sapiens
  1bkb-assembly1_A  TM=3.306E-01  e=2.057E+00  Pyrobaculum aerophilum

Solvent-accessible surface area (backbone atoms only — not comparable to full-atom values): 4954 Å² total; per-residue (Å²): 131,84,79,68,72,93,76,71,83,86,84,53,72,71,42,38,29,34,38,87,85,73,49,50,35,32,27,73,40,75,38,60,67,50,85,50,100,84,54,77,42,59,48,29,30,32,33,32,34,69,88,78,74,42,77,45,82,39,50,32,70,55,56,52,47,33,42,76,69,58,44,35,38,77,57,92,63,86,82,87,127